Protein AF-A0A430UNC8-F1 (afdb_monomer_lite)

InterPro domains:
  IPR011004 Trimeric LpxA-like superfami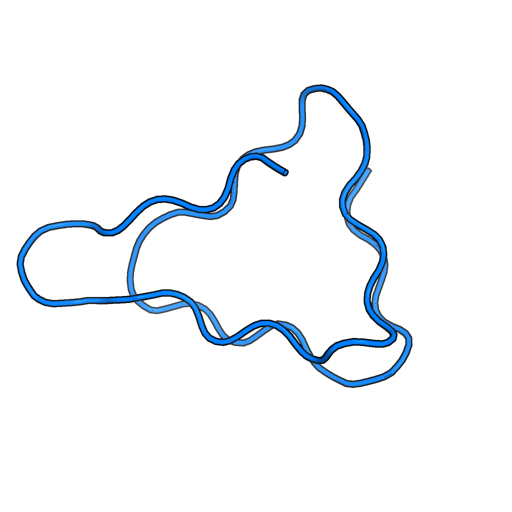ly [SSF51161] (3-38)

Sequence (38 aa):
MSVYRFEDKLPRVHPSAFIAPGAYVVGEVEVGEGASIW

Structure (mmCIF, N/CA/C/O backbone):
data_AF-A0A430UNC8-F1
#
_entry.id   AF-A0A430UNC8-F1
#
loop_
_atom_site.group_PDB
_atom_site.id
_atom_site.type_symbol
_atom_site.label_atom_id
_atom_site.label_alt_id
_atom_site.label_comp_id
_atom_site.label_asym_id
_atom_site.label_entity_id
_atom_site.label_seq_id
_atom_site.pdbx_PDB_ins_code
_atom_site.Cartn_x
_atom_site.Cartn_y
_atom_site.Cartn_z
_atom_site.occupancy
_atom_site.B_iso_or_equiv
_atom_site.auth_seq_id
_atom_site.auth_comp_id
_atom_site.auth_asym_id
_atom_site.auth_atom_id
_atom_site.pdbx_PDB_model_num
ATOM 1 N N . MET A 1 1 ? 0.735 9.178 2.388 1.00 66.19 1 MET A N 1
ATOM 2 C CA . MET A 1 1 ? 0.808 7.767 1.961 1.00 66.19 1 MET A CA 1
ATOM 3 C C . MET A 1 1 ? 1.828 7.692 0.839 1.00 66.19 1 MET A C 1
ATOM 5 O O . MET A 1 1 ? 1.645 8.359 -0.169 1.00 66.19 1 MET A O 1
ATOM 9 N N . SER A 1 2 ? 2.932 6.987 1.063 1.00 86.62 2 SER A N 1
ATOM 10 C CA . SER A 1 2 ? 4.127 7.000 0.208 1.00 86.62 2 SER A CA 1
ATOM 11 C C . SER A 1 2 ? 4.174 5.743 -0.665 1.00 86.62 2 SER A C 1
ATOM 13 O O . SER A 1 2 ? 5.023 4.872 -0.478 1.00 86.62 2 SER A O 1
ATOM 15 N N . VAL A 1 3 ? 3.200 5.615 -1.566 1.00 95.12 3 VAL A N 1
ATOM 16 C CA . VAL A 1 3 ? 3.066 4.472 -2.480 1.00 95.12 3 VAL A CA 1
ATOM 17 C C . VAL A 1 3 ? 3.399 4.945 -3.886 1.00 95.12 3 VAL A C 1
ATOM 19 O O . VAL A 1 3 ? 2.749 5.852 -4.404 1.00 95.12 3 VAL A O 1
ATOM 22 N N . TYR A 1 4 ? 4.413 4.339 -4.495 1.00 97.69 4 TYR A N 1
ATOM 23 C CA . TYR A 1 4 ? 4.965 4.777 -5.770 1.00 97.69 4 TYR A CA 1
ATOM 24 C C . TYR A 1 4 ? 4.960 3.646 -6.790 1.00 97.69 4 TYR A C 1
ATOM 26 O O . TYR A 1 4 ? 5.337 2.507 -6.512 1.00 97.69 4 TYR A O 1
ATOM 34 N N . ARG A 1 5 ? 4.561 3.987 -8.012 1.00 97.44 5 ARG A N 1
ATOM 35 C CA . ARG A 1 5 ? 4.743 3.117 -9.171 1.00 97.44 5 ARG A CA 1
ATOM 36 C C . ARG A 1 5 ? 6.225 3.078 -9.555 1.00 97.44 5 ARG A C 1
ATOM 38 O O . ARG A 1 5 ? 6.881 4.119 -9.540 1.00 97.44 5 ARG A O 1
ATOM 45 N N . PHE A 1 6 ? 6.718 1.908 -9.949 1.00 98.12 6 PHE A N 1
ATOM 46 C CA . PHE A 1 6 ? 8.005 1.751 -10.630 1.00 98.12 6 PHE A CA 1
ATOM 47 C C . PHE A 1 6 ? 7.752 1.153 -12.012 1.00 98.12 6 PHE A C 1
ATOM 49 O O . PHE A 1 6 ? 7.210 0.056 -12.104 1.00 98.12 6 PHE A O 1
ATOM 56 N N . GLU A 1 7 ? 8.098 1.889 -13.070 1.00 97.19 7 GLU A N 1
ATOM 57 C CA . GLU A 1 7 ? 7.757 1.535 -14.457 1.00 97.19 7 GLU A CA 1
ATOM 58 C C . GLU A 1 7 ? 6.238 1.320 -14.625 1.00 97.19 7 GLU A C 1
ATOM 60 O O . GLU A 1 7 ? 5.454 2.245 -14.402 1.00 97.19 7 GLU A O 1
ATOM 65 N N . ASP A 1 8 ? 5.813 0.117 -14.998 1.00 97.56 8 ASP A N 1
ATOM 66 C CA . ASP A 1 8 ? 4.423 -0.316 -15.140 1.00 97.56 8 ASP A CA 1
ATOM 67 C C . ASP A 1 8 ? 3.855 -0.989 -13.875 1.00 97.56 8 ASP A C 1
ATOM 69 O O . ASP A 1 8 ? 2.660 -1.280 -13.816 1.00 97.56 8 ASP A O 1
ATOM 73 N N . LYS A 1 9 ? 4.669 -1.163 -12.828 1.00 98.12 9 LYS A N 1
ATOM 74 C CA . LYS A 1 9 ? 4.317 -1.912 -11.614 1.00 98.12 9 LYS A CA 1
ATOM 75 C C . LYS A 1 9 ? 3.780 -0.998 -10.525 1.00 98.12 9 LYS A C 1
ATOM 77 O O . LYS A 1 9 ? 4.494 -0.136 -9.998 1.00 98.12 9 LYS A O 1
ATOM 82 N N . LEU A 1 10 ? 2.504 -1.177 -10.197 1.00 97.31 10 LEU A N 1
ATOM 83 C CA . LEU A 1 10 ? 1.799 -0.410 -9.174 1.00 97.31 10 LEU A CA 1
ATOM 84 C C . LEU A 1 10 ? 1.614 -1.261 -7.910 1.00 97.31 10 LEU A C 1
ATOM 86 O O . LEU A 1 10 ? 0.999 -2.324 -8.003 1.00 97.31 10 LEU A O 1
ATOM 90 N N . PRO A 1 11 ? 2.028 -0.772 -6.726 1.00 98.25 11 PRO A N 1
ATOM 91 C CA . PRO A 1 11 ? 1.751 -1.488 -5.494 1.00 98.25 11 PRO A CA 1
ATOM 92 C C . PRO A 1 11 ? 0.248 -1.644 -5.247 1.00 98.25 11 PRO A C 1
ATOM 94 O O . PRO A 1 11 ? -0.532 -0.704 -5.428 1.00 98.25 11 PRO A O 1
ATOM 97 N N . ARG A 1 12 ? -0.151 -2.819 -4.762 1.00 98.19 12 ARG A N 1
ATOM 98 C CA . ARG A 1 12 ? -1.512 -3.118 -4.309 1.00 98.19 12 ARG A CA 1
ATOM 99 C C . ARG A 1 12 ? -1.534 -3.098 -2.789 1.00 98.19 12 ARG A C 1
ATOM 101 O O . ARG A 1 12 ? -0.929 -3.947 -2.147 1.00 98.19 12 ARG A O 1
ATOM 108 N N . VAL A 1 13 ? -2.226 -2.123 -2.210 1.00 97.62 13 VAL A N 1
ATOM 109 C CA . VAL A 1 13 ? -2.304 -1.953 -0.755 1.00 97.62 13 VAL A CA 1
ATOM 110 C C . VAL A 1 13 ? -3.746 -2.126 -0.308 1.00 97.62 13 VAL A C 1
ATOM 112 O O . VAL A 1 13 ? -4.634 -1.431 -0.803 1.00 97.62 13 VAL A O 1
ATOM 115 N N . HIS A 1 14 ? -3.985 -3.057 0.616 1.00 98.44 14 HIS A N 1
ATOM 116 C CA . HIS A 1 14 ? -5.304 -3.238 1.206 1.00 98.44 14 HIS A CA 1
ATOM 117 C C . HIS A 1 14 ? -5.705 -1.992 2.022 1.00 98.44 14 HIS A C 1
ATOM 119 O O . HIS A 1 14 ? -4.865 -1.453 2.745 1.00 98.44 14 HIS A O 1
ATOM 125 N N . PRO A 1 15 ? -6.974 -1.537 1.988 1.00 97.38 15 PRO A N 1
ATOM 126 C CA . PRO A 1 15 ? -7.399 -0.323 2.696 1.00 97.38 15 PRO A CA 1
ATOM 127 C C . PRO A 1 15 ? -7.199 -0.347 4.217 1.0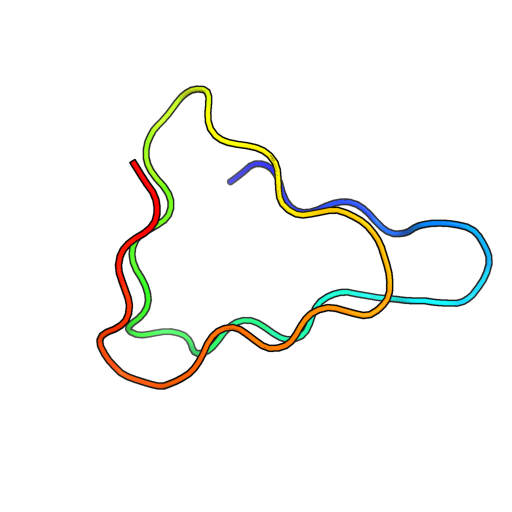0 97.38 15 PRO A C 1
ATOM 129 O O . PRO A 1 15 ? -7.110 0.709 4.834 1.00 97.38 15 PRO A O 1
ATOM 132 N N . SER A 1 16 ? -7.143 -1.537 4.826 1.00 98.19 16 SER A N 1
ATOM 133 C CA . SER A 1 16 ? -6.888 -1.693 6.268 1.00 98.19 16 SER A CA 1
ATOM 134 C C . SER A 1 16 ? -5.405 -1.704 6.650 1.00 98.19 16 SER A C 1
ATOM 136 O O . SER A 1 16 ? -5.095 -1.768 7.837 1.00 98.19 16 SER A O 1
ATOM 138 N N . ALA A 1 17 ? -4.487 -1.665 5.681 1.00 98.00 17 ALA A N 1
ATOM 139 C CA . ALA A 1 17 ? -3.060 -1.669 5.962 1.00 98.00 17 ALA A CA 1
ATOM 140 C C . ALA A 1 17 ? -2.577 -0.302 6.471 1.00 98.00 17 ALA A C 1
ATOM 142 O O . ALA A 1 17 ? -2.995 0.754 5.990 1.00 98.00 17 ALA A O 1
ATOM 143 N N . PHE A 1 18 ? -1.637 -0.325 7.412 1.00 97.69 18 PHE A N 1
ATOM 144 C CA . PHE A 1 18 ? -0.977 0.869 7.927 1.00 97.69 18 PHE A CA 1
ATOM 145 C C . PHE A 1 18 ? 0.392 1.064 7.263 1.00 97.69 18 PHE A C 1
ATOM 147 O O . PHE A 1 18 ? 1.246 0.180 7.314 1.00 97.69 18 PHE A O 1
ATOM 154 N N . ILE A 1 19 ? 0.613 2.242 6.671 1.00 97.25 19 ILE A N 1
ATOM 155 C CA . ILE A 1 19 ? 1.922 2.693 6.181 1.00 97.25 19 ILE A CA 1
ATOM 156 C C . ILE A 1 19 ? 2.344 3.887 7.038 1.00 97.25 19 ILE A C 1
ATOM 158 O O . ILE A 1 19 ? 1.721 4.952 6.956 1.00 97.25 19 ILE A O 1
ATOM 162 N N . ALA A 1 20 ? 3.385 3.719 7.848 1.00 97.69 20 ALA A N 1
ATOM 163 C CA . ALA A 1 20 ? 3.884 4.779 8.707 1.00 97.69 20 ALA A CA 1
ATOM 164 C C . ALA A 1 20 ? 4.416 5.977 7.893 1.00 97.69 20 ALA A C 1
ATOM 166 O O . ALA A 1 20 ? 4.928 5.813 6.777 1.00 97.69 20 ALA A O 1
ATOM 167 N N . PRO A 1 21 ? 4.324 7.209 8.428 1.00 97.19 21 PRO A N 1
ATOM 168 C CA . PRO A 1 21 ? 5.013 8.354 7.848 1.00 97.19 21 PRO A CA 1
ATOM 169 C C . PRO A 1 21 ? 6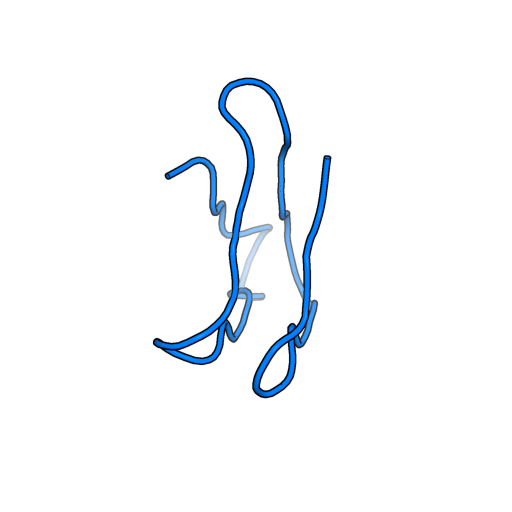.520 8.084 7.739 1.00 97.19 21 PRO A C 1
ATOM 171 O O . PRO A 1 21 ? 7.172 7.804 8.737 1.00 97.19 21 PRO A O 1
ATOM 174 N N . GLY A 1 22 ? 7.073 8.191 6.529 1.00 96.38 22 GLY A N 1
ATOM 175 C CA . GLY A 1 22 ? 8.495 7.941 6.257 1.00 96.38 22 GLY A CA 1
ATOM 176 C C . GLY A 1 22 ? 8.803 6.574 5.638 1.00 96.38 22 GLY A C 1
ATOM 177 O O . GLY A 1 22 ? 9.857 6.437 5.021 1.00 96.38 22 GLY A O 1
ATOM 178 N N . ALA A 1 23 ? 7.884 5.607 5.703 1.00 97.38 23 ALA A N 1
ATOM 179 C CA . ALA A 1 23 ? 7.987 4.364 4.940 1.00 97.38 23 ALA A CA 1
ATOM 180 C C . ALA A 1 23 ? 7.713 4.609 3.443 1.00 97.38 23 ALA A C 1
ATOM 182 O O . ALA A 1 23 ? 7.000 5.549 3.087 1.00 97.38 23 ALA A O 1
ATOM 183 N N . TYR A 1 24 ? 8.252 3.758 2.562 1.00 97.94 24 TYR A N 1
ATOM 184 C CA . TYR A 1 24 ? 8.067 3.830 1.106 1.00 97.94 24 TYR A CA 1
ATOM 185 C C . TYR A 1 24 ? 7.713 2.450 0.542 1.00 97.94 24 TYR A C 1
ATOM 187 O O . TYR A 1 24 ? 8.422 1.479 0.795 1.00 97.94 24 TYR A O 1
ATOM 195 N N . VAL A 1 25 ? 6.646 2.370 -0.258 1.00 97.88 25 VAL A N 1
ATOM 196 C CA . VAL A 1 25 ? 6.244 1.151 -0.985 1.00 97.88 25 VAL A CA 1
ATOM 197 C C . VAL A 1 25 ? 6.362 1.421 -2.479 1.00 97.88 25 VAL A C 1
ATOM 199 O O . VAL A 1 25 ? 5.724 2.347 -2.978 1.00 97.88 25 VAL A O 1
ATOM 202 N N . VAL A 1 26 ? 7.189 0.649 -3.187 1.00 98.19 26 VAL A N 1
ATOM 203 C CA . VAL A 1 26 ? 7.586 0.953 -4.570 1.00 98.19 26 VAL A CA 1
ATOM 204 C C . VAL A 1 26 ? 7.519 -0.294 -5.456 1.00 98.19 26 VAL A C 1
ATOM 206 O O . VAL A 1 26 ? 8.133 -1.306 -5.133 1.00 98.19 26 VAL A O 1
ATOM 209 N N . GLY A 1 27 ? 6.826 -0.209 -6.595 1.00 98.44 27 GLY A N 1
ATOM 210 C CA . GLY A 1 27 ? 6.819 -1.258 -7.627 1.00 98.44 27 GLY A CA 1
ATOM 211 C C . GLY A 1 2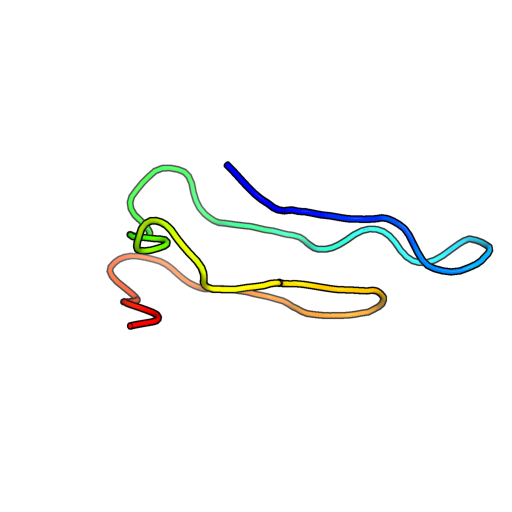7 ? 5.851 -2.424 -7.387 1.00 98.44 27 GLY A C 1
ATOM 212 O O . GLY A 1 27 ? 4.738 -2.226 -6.910 1.00 98.44 27 GLY A O 1
ATOM 213 N N . GLU A 1 28 ? 6.253 -3.639 -7.772 1.00 98.38 28 GLU A N 1
ATOM 214 C CA . GLU A 1 28 ? 5.408 -4.846 -7.711 1.00 98.38 28 GLU A CA 1
ATOM 215 C C . GLU A 1 28 ? 5.368 -5.401 -6.281 1.00 98.38 28 GLU A C 1
ATOM 217 O O . GLU A 1 28 ? 6.136 -6.290 -5.915 1.00 98.38 28 GLU A O 1
ATOM 222 N N . VAL A 1 29 ? 4.510 -4.814 -5.445 1.00 97.94 29 VAL A N 1
ATOM 223 C CA . VAL A 1 29 ? 4.366 -5.157 -4.024 1.00 97.94 29 VAL A CA 1
ATOM 224 C C . VAL A 1 29 ? 2.887 -5.293 -3.672 1.00 97.94 29 VAL A C 1
ATOM 226 O O . VAL A 1 29 ? 2.086 -4.422 -4.010 1.00 97.94 29 VAL A O 1
ATOM 229 N N . GLU A 1 30 ? 2.532 -6.350 -2.939 1.00 98.38 30 GLU A N 1
ATOM 230 C CA . GLU A 1 30 ? 1.203 -6.534 -2.351 1.00 98.38 30 GLU A CA 1
ATOM 231 C C . GLU A 1 30 ? 1.271 -6.419 -0.822 1.00 98.38 30 GLU A C 1
ATOM 233 O O . GLU A 1 30 ? 2.017 -7.140 -0.161 1.00 98.38 30 GLU A O 1
ATOM 238 N N . VAL A 1 31 ? 0.486 -5.498 -0.260 1.00 98.12 31 VAL A N 1
ATOM 239 C CA . VAL A 1 31 ? 0.330 -5.294 1.184 1.00 98.12 31 VAL A CA 1
ATOM 240 C C . VAL A 1 31 ? -1.068 -5.760 1.581 1.00 98.12 31 VAL A C 1
ATOM 242 O O . VAL A 1 31 ? -2.066 -5.120 1.240 1.00 98.12 31 VAL A O 1
ATOM 245 N N . GLY A 1 32 ? -1.124 -6.900 2.269 1.00 98.56 32 GLY A N 1
ATOM 246 C CA . GLY A 1 32 ? -2.363 -7.582 2.641 1.00 98.56 32 GLY A CA 1
ATOM 247 C C . GLY A 1 32 ? -3.165 -6.902 3.756 1.00 98.56 32 GLY A C 1
ATOM 248 O O . GLY A 1 32 ? -2.745 -5.912 4.357 1.00 98.56 32 GLY A O 1
ATOM 249 N N . GLU A 1 33 ? -4.343 -7.460 4.032 1.00 98.56 33 GLU A N 1
ATOM 250 C CA . GLU A 1 33 ? -5.244 -7.007 5.094 1.0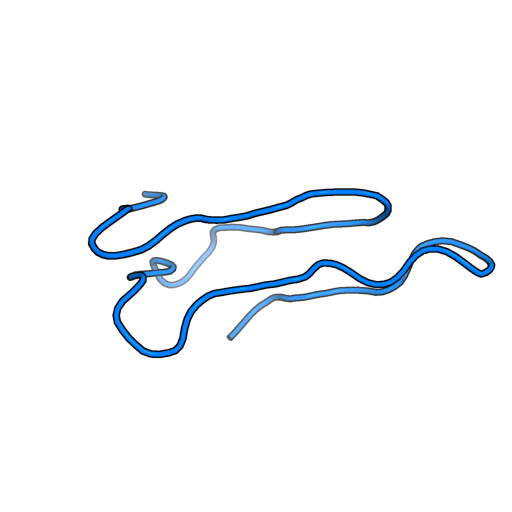0 98.56 33 GLU A CA 1
ATOM 251 C C . GLU A 1 33 ? -4.549 -6.972 6.466 1.00 98.56 33 GLU A C 1
ATOM 253 O O . GLU A 1 33 ? -3.881 -7.924 6.862 1.00 98.56 33 GLU A O 1
ATOM 258 N N . GLY A 1 34 ? -4.703 -5.861 7.196 1.00 98.00 34 GLY A N 1
ATOM 259 C CA . GLY A 1 34 ? -4.193 -5.706 8.564 1.00 98.00 34 GLY A CA 1
ATOM 260 C C . GLY A 1 34 ? -2.668 -5.615 8.688 1.00 98.00 34 GLY A C 1
ATOM 261 O O . GLY A 1 34 ? -2.152 -5.558 9.804 1.00 98.00 34 GLY A O 1
ATOM 262 N N . ALA A 1 35 ? -1.933 -5.587 7.572 1.00 98.44 35 ALA A N 1
ATOM 263 C CA . ALA A 1 35 ? -0.486 -5.427 7.586 1.00 98.44 35 ALA A CA 1
ATOM 264 C C . ALA A 1 35 ? -0.071 -4.036 8.096 1.00 98.44 35 ALA A C 1
ATOM 266 O O . ALA A 1 35 ? -0.787 -3.045 7.930 1.00 98.44 35 ALA A O 1
ATOM 267 N N . SER A 1 36 ? 1.127 -3.952 8.678 1.00 97.81 36 SER A N 1
ATOM 268 C CA . SER A 1 36 ? 1.738 -2.682 9.076 1.00 97.81 36 SER A CA 1
ATOM 269 C C . SER A 1 36 ? 3.183 -2.603 8.592 1.00 97.81 36 SER A C 1
ATOM 271 O O . SER A 1 36 ? 3.947 -3.555 8.743 1.00 97.81 36 SER A O 1
ATOM 273 N N . ILE A 1 37 ? 3.538 -1.469 7.992 1.00 96.75 37 ILE A N 1
ATOM 274 C CA . ILE A 1 37 ? 4.900 -1.125 7.578 1.00 96.75 37 ILE A CA 1
ATOM 275 C C . ILE A 1 37 ? 5.292 0.127 8.359 1.00 96.75 37 ILE A C 1
ATOM 277 O O . ILE A 1 37 ? 4.621 1.156 8.238 1.00 96.75 37 ILE A O 1
ATOM 281 N N . TRP A 1 38 ? 6.339 0.003 9.173 1.00 95.31 38 TRP A N 1
ATOM 282 C CA . TRP A 1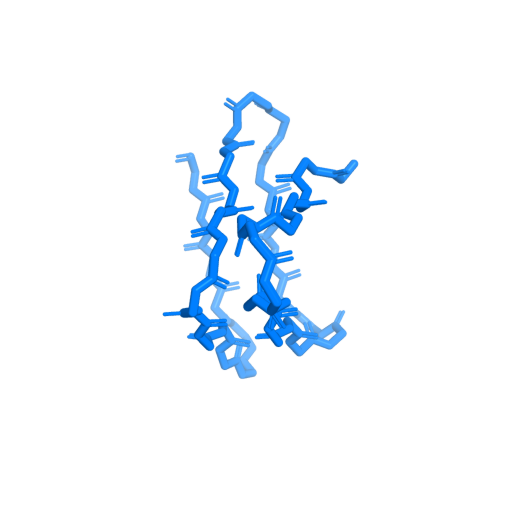 38 ? 6.890 1.064 10.018 1.00 95.31 38 TRP A CA 1
ATOM 283 C C . TRP A 1 38 ? 8.105 1.718 9.371 1.00 95.31 38 TRP A C 1
ATOM 285 O O . TRP A 1 38 ? 8.890 0.982 8.730 1.00 95.31 38 TRP A O 1
#

Foldseek 3Di:
DAWEEDPPFGEAADPQEAEDVPDHHYGNYYHDHNHYDD

pLDDT: mean 96.57, std 5.35, range [66.19, 98.56]

Radius of gyration: 9.4 Å; chains: 1; bounding box: 16×16×25 Å

Organism: Thermus scotoductus (NCBI:txid37636)

Secondary structure (DSSP, 8-state):
--EE-BTTB--EE-TT-EE-TT--EESS-EE-TT-EE-